Protein AF-A0A957J8A3-F1 (afdb_monomer_lite)

pLDDT: mean 76.15, std 17.95, range [47.0, 95.88]

Sequence (78 aa):
MRPEKVPYLYMQNGQMNVIPDVPALVCDCCQHTIHDAAFMKTLNQIAPTTSSPTADMEPDSDAPAAQEWHQLLNSPFD

Secondary structure (DSSP, 8-state):
-EEEEEEEEEEETTEEEEEEEEEEEEPTTT--EEE-HHHHHHHHHHS----------------THHHHHHHHHTS---

Foldseek 3Di:
DDWAFAWDWDDAPNDIDIDGGATWDADPPPRDTHHDPVVVVVVVVVRPPPPPPPPDPDPPPPDPVVVVVVVVVPDDDD

Structure (mmCIF, N/CA/C/O backbone):
data_AF-A0A957J8A3-F1
#
_entry.id   AF-A0A957J8A3-F1
#
loop_
_atom_site.group_PDB
_atom_site.id
_atom_site.type_symbol
_atom_site.label_atom_id
_atom_site.label_alt_id
_atom_site.label_comp_id
_atom_site.label_asym_id
_atom_site.label_entity_id
_atom_site.label_seq_id
_atom_site.pdbx_PDB_ins_code
_atom_site.Cartn_x
_atom_site.Cartn_y
_atom_site.Cartn_z
_atom_site.occupancy
_atom_site.B_iso_or_equiv
_atom_site.auth_seq_id
_atom_site.auth_comp_id
_atom_site.auth_asym_id
_atom_site.auth_atom_id
_atom_site.pdbx_PDB_model_num
ATOM 1 N N . MET A 1 1 ? 10.860 -8.604 -9.181 1.00 91.50 1 MET A N 1
ATOM 2 C CA . MET A 1 1 ? 9.748 -7.729 -8.764 1.00 91.50 1 MET A CA 1
ATOM 3 C C . MET A 1 1 ? 8.657 -7.886 -9.792 1.00 91.50 1 MET A C 1
ATOM 5 O O . MET A 1 1 ? 8.961 -7.795 -10.980 1.00 91.50 1 MET A O 1
ATOM 9 N N . ARG A 1 2 ? 7.420 -8.098 -9.350 1.00 94.69 2 ARG A N 1
ATOM 10 C CA . ARG A 1 2 ? 6.255 -8.250 -10.221 1.00 94.69 2 ARG A CA 1
ATOM 11 C C . ARG A 1 2 ? 5.172 -7.224 -9.873 1.00 94.69 2 ARG A C 1
ATOM 13 O O . ARG A 1 2 ? 4.996 -6.933 -8.689 1.00 94.69 2 ARG A O 1
ATOM 20 N N . PRO A 1 3 ? 4.465 -6.663 -10.867 1.00 95.00 3 PRO A N 1
ATOM 21 C CA . PRO A 1 3 ? 3.308 -5.821 -10.608 1.00 95.00 3 PRO A CA 1
ATOM 22 C C . PRO A 1 3 ? 2.146 -6.683 -10.108 1.00 95.00 3 PRO A C 1
ATOM 24 O O . PRO A 1 3 ? 1.775 -7.665 -10.748 1.00 95.00 3 PRO A O 1
ATOM 27 N N . GLU A 1 4 ? 1.567 -6.309 -8.975 1.00 95.88 4 GLU A N 1
ATOM 28 C CA . GLU A 1 4 ? 0.432 -7.002 -8.367 1.00 95.88 4 GLU A CA 1
ATOM 29 C C . GLU A 1 4 ? -0.499 -5.987 -7.694 1.00 95.88 4 GLU A C 1
ATOM 31 O O . GLU A 1 4 ? -0.091 -4.870 -7.364 1.00 95.88 4 GLU A O 1
ATOM 36 N N . LYS A 1 5 ? -1.767 -6.363 -7.511 1.00 94.69 5 LYS A N 1
ATOM 37 C CA . LYS A 1 5 ? -2.701 -5.610 -6.672 1.00 94.69 5 LYS A CA 1
ATOM 38 C C . LYS A 1 5 ? -2.732 -6.256 -5.300 1.00 94.69 5 LYS A C 1
ATOM 40 O O . LYS A 1 5 ? -3.075 -7.430 -5.191 1.00 94.69 5 LYS A O 1
ATOM 45 N N . VAL A 1 6 ? -2.359 -5.494 -4.282 1.00 94.56 6 VAL A N 1
ATOM 46 C CA . VAL A 1 6 ? -2.259 -5.976 -2.903 1.00 94.56 6 VAL A CA 1
ATOM 47 C C . VAL A 1 6 ? -3.081 -5.085 -1.973 1.00 94.56 6 VAL A C 1
ATOM 49 O O . VAL A 1 6 ? -3.217 -3.885 -2.239 1.00 94.56 6 VAL A O 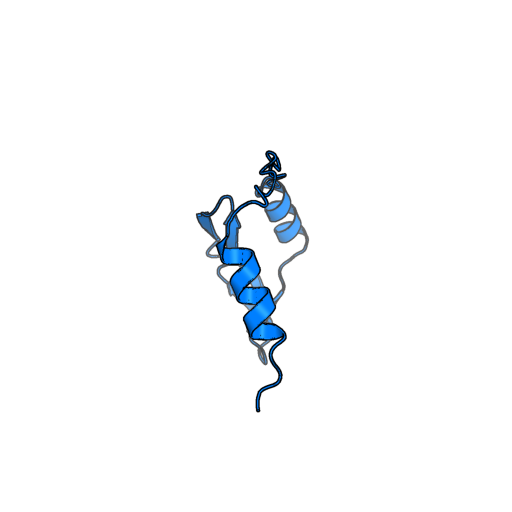1
ATOM 52 N N . PRO A 1 7 ? -3.620 -5.637 -0.875 1.00 93.88 7 PRO A N 1
ATOM 53 C CA . PRO A 1 7 ? -4.301 -4.831 0.120 1.00 93.88 7 PRO A CA 1
ATOM 54 C C . PRO A 1 7 ? -3.295 -3.953 0.873 1.00 93.88 7 PRO A C 1
ATOM 56 O O . PRO A 1 7 ? -2.271 -4.437 1.353 1.00 93.88 7 PRO A O 1
ATOM 59 N N . TYR A 1 8 ? -3.607 -2.667 1.018 1.00 92.31 8 TYR A N 1
ATOM 60 C CA . TYR A 1 8 ? -2.857 -1.736 1.858 1.00 92.31 8 TYR A CA 1
ATOM 61 C C . TYR A 1 8 ? -3.614 -1.490 3.161 1.00 92.31 8 TYR A C 1
ATOM 63 O O . TYR A 1 8 ? -4.774 -1.070 3.145 1.00 92.31 8 TYR A O 1
ATOM 71 N N . LEU A 1 9 ? -2.954 -1.744 4.289 1.00 91.56 9 LEU A N 1
ATOM 72 C CA . LEU A 1 9 ? -3.522 -1.570 5.619 1.00 91.56 9 LEU A CA 1
ATOM 73 C C . LEU A 1 9 ? -2.859 -0.378 6.299 1.00 91.56 9 LEU A C 1
ATOM 75 O O . LEU A 1 9 ? -1.634 -0.266 6.311 1.00 91.56 9 LEU A O 1
ATOM 79 N N . TYR A 1 10 ? -3.663 0.490 6.902 1.00 88.56 10 TYR A N 1
ATOM 80 C CA . TYR A 1 10 ? -3.156 1.587 7.717 1.00 88.56 10 TYR A CA 1
ATOM 81 C C . TYR A 1 10 ? -4.027 1.821 8.941 1.00 88.56 10 TYR A C 1
ATOM 83 O O . TYR A 1 10 ? -5.232 1.570 8.943 1.00 88.56 10 TYR A O 1
ATOM 91 N N . MET A 1 11 ? -3.390 2.306 10.000 1.00 87.00 11 MET A N 1
ATOM 92 C CA . MET A 1 11 ? -4.053 2.658 11.248 1.00 87.00 11 MET A CA 1
ATOM 93 C C . MET A 1 11 ? -4.323 4.157 11.271 1.00 87.00 11 MET A C 1
ATOM 95 O O . MET A 1 11 ? -3.426 4.959 11.018 1.00 87.00 11 MET A O 1
ATOM 99 N N . GLN A 1 12 ? -5.552 4.530 11.608 1.00 84.31 12 GLN A N 1
ATOM 100 C CA . GLN A 1 12 ? -5.970 5.916 11.756 1.00 84.31 12 GLN A CA 1
ATOM 101 C C . GLN A 1 12 ? -6.954 6.020 12.922 1.00 84.31 12 GLN A C 1
ATOM 103 O O . GLN A 1 12 ? -7.976 5.342 12.931 1.00 84.31 12 GLN A O 1
ATOM 108 N N . ASN A 1 13 ? -6.652 6.857 13.918 1.00 84.00 13 ASN A N 1
ATOM 109 C CA . ASN A 1 13 ? -7.493 7.067 15.108 1.00 84.00 13 ASN A CA 1
ATOM 110 C C . ASN A 1 13 ? -7.886 5.761 15.828 1.00 84.00 13 ASN A C 1
ATOM 112 O O . ASN A 1 13 ? -9.032 5.580 16.233 1.00 84.00 13 ASN A O 1
ATOM 116 N N . GLY A 1 14 ? -6.947 4.816 15.938 1.00 85.62 14 GLY A N 1
ATOM 117 C CA . GLY A 1 14 ? -7.204 3.504 16.541 1.00 85.62 14 GLY A CA 1
ATOM 118 C C . GLY A 1 14 ? -8.087 2.576 15.697 1.00 85.62 14 GLY A C 1
ATOM 119 O O . GLY A 1 14 ? -8.370 1.462 16.127 1.00 85.62 14 GLY A O 1
ATOM 120 N N . GLN A 1 15 ? -8.494 2.996 14.497 1.00 86.19 15 GLN A N 1
ATOM 121 C CA . GLN A 1 15 ? -9.224 2.177 13.537 1.00 86.19 15 GLN A CA 1
ATOM 122 C C . GLN A 1 15 ? -8.287 1.678 12.437 1.00 86.19 15 GLN A C 1
ATOM 124 O O . GLN A 1 15 ? -7.469 2.427 11.895 1.00 86.19 15 GLN A O 1
ATOM 129 N N . MET A 1 16 ? -8.423 0.397 12.100 1.00 90.94 16 MET A N 1
ATOM 130 C CA . MET A 1 16 ? -7.733 -0.211 10.969 1.00 90.94 16 MET A CA 1
ATOM 131 C C . MET A 1 16 ? -8.540 0.039 9.699 1.00 90.94 16 MET A C 1
ATOM 133 O O . MET A 1 16 ? -9.701 -0.351 9.604 1.00 90.94 16 MET A O 1
ATOM 137 N N . ASN A 1 17 ? -7.903 0.660 8.716 1.00 89.38 17 ASN A N 1
ATOM 138 C CA . ASN A 1 17 ? -8.459 0.890 7.395 1.00 89.38 17 ASN A CA 1
ATOM 139 C C . ASN A 1 17 ? -7.752 -0.011 6.384 1.00 89.38 17 ASN A C 1
ATOM 141 O O . ASN A 1 17 ? -6.541 -0.231 6.471 1.00 89.38 17 ASN A O 1
ATOM 145 N N . VAL A 1 18 ? -8.516 -0.525 5.422 1.00 92.38 18 VAL A N 1
ATOM 146 C CA . VAL A 1 18 ? -8.023 -1.454 4.401 1.00 92.38 18 VAL A CA 1
ATOM 147 C C . VAL A 1 18 ? -8.414 -0.941 3.022 1.00 92.38 18 VAL A C 1
ATOM 149 O O . VAL A 1 18 ? -9.590 -0.704 2.754 1.00 92.38 18 VAL A O 1
ATOM 152 N N . ILE A 1 19 ? -7.428 -0.802 2.137 1.00 92.06 19 ILE A N 1
ATOM 153 C CA . ILE A 1 19 ? -7.627 -0.499 0.718 1.00 92.06 19 ILE A CA 1
ATOM 154 C C . ILE A 1 19 ? -7.302 -1.778 -0.065 1.00 92.06 19 ILE A C 1
ATOM 156 O O . ILE A 1 19 ? -6.132 -2.144 -0.123 1.00 92.06 19 ILE A O 1
ATOM 160 N N . PRO A 1 20 ? -8.290 -2.489 -0.634 1.00 90.31 20 PRO A N 1
ATOM 161 C CA . PRO A 1 20 ? -8.103 -3.870 -1.095 1.00 90.31 20 PRO A CA 1
ATOM 162 C C . PRO A 1 20 ? -7.263 -4.029 -2.375 1.00 90.31 20 PRO A C 1
ATOM 164 O O . PRO A 1 20 ? -6.554 -5.020 -2.509 1.00 90.31 20 PRO A O 1
ATOM 167 N N . ASP A 1 21 ? -7.309 -3.065 -3.297 1.00 93.88 21 ASP A N 1
ATOM 168 C CA . ASP A 1 21 ? -6.776 -3.206 -4.663 1.00 93.88 21 ASP A CA 1
ATOM 169 C C . ASP A 1 21 ? -5.721 -2.135 -4.992 1.00 93.88 21 ASP A C 1
ATOM 171 O O . ASP A 1 21 ? -5.875 -1.343 -5.927 1.00 93.88 21 ASP A O 1
ATOM 175 N N . VAL A 1 22 ? -4.634 -2.079 -4.219 1.00 93.56 22 VAL A N 1
ATOM 176 C CA . VAL A 1 22 ? -3.576 -1.083 -4.437 1.00 93.56 22 VAL A CA 1
ATOM 177 C C . VAL A 1 22 ? -2.505 -1.634 -5.378 1.00 93.56 22 VAL A C 1
ATOM 179 O O . VAL A 1 22 ? -1.938 -2.692 -5.098 1.00 93.56 22 VAL A O 1
ATOM 182 N N . PRO A 1 23 ? -2.173 -0.932 -6.479 1.00 93.88 23 PRO A N 1
ATOM 183 C CA . PRO A 1 23 ? -1.071 -1.332 -7.342 1.00 93.88 23 PRO A CA 1
ATOM 184 C C . PRO A 1 23 ? 0.264 -1.225 -6.593 1.00 93.88 23 PRO A C 1
ATOM 186 O O . PRO A 1 23 ? 0.596 -0.179 -6.026 1.00 93.88 23 PRO A O 1
ATOM 189 N N . ALA A 1 24 ? 1.036 -2.308 -6.608 1.00 94.62 24 ALA A N 1
ATOM 190 C CA . ALA A 1 24 ? 2.355 -2.383 -5.996 1.00 94.62 24 ALA A CA 1
ATOM 191 C C . ALA A 1 24 ? 3.318 -3.222 -6.842 1.00 94.62 24 ALA A C 1
ATOM 193 O O . ALA A 1 24 ? 2.916 -4.075 -7.636 1.00 94.62 24 ALA A O 1
ATOM 194 N N . LEU A 1 25 ? 4.612 -2.999 -6.635 1.00 95.50 25 LEU A N 1
ATOM 195 C CA . LEU A 1 25 ? 5.661 -3.909 -7.073 1.00 95.50 25 LEU A CA 1
ATOM 196 C C . LEU A 1 25 ? 6.025 -4.822 -5.907 1.00 95.50 25 LEU A C 1
ATOM 198 O O . LEU A 1 25 ? 6.515 -4.355 -4.881 1.00 95.50 25 LEU A O 1
ATOM 202 N N . VAL A 1 26 ? 5.798 -6.121 -6.071 1.00 95.88 26 VAL A N 1
ATOM 203 C CA . VAL A 1 26 ? 6.095 -7.134 -5.055 1.00 95.88 26 VAL A CA 1
ATOM 204 C C . VAL A 1 26 ? 7.432 -7.787 -5.379 1.00 95.88 26 VAL A C 1
ATOM 206 O O . VAL A 1 26 ? 7.664 -8.240 -6.503 1.00 95.88 26 VAL A O 1
ATOM 209 N N . CYS A 1 27 ? 8.345 -7.826 -4.414 1.00 95.81 27 CYS A N 1
ATOM 210 C CA . CYS A 1 27 ? 9.598 -8.558 -4.543 1.00 95.81 27 CYS A CA 1
ATOM 211 C C . CYS A 1 27 ? 9.351 -10.069 -4.443 1.00 95.81 27 CYS A C 1
ATOM 213 O O . CYS A 1 27 ? 8.888 -10.550 -3.416 1.00 95.81 27 CYS A O 1
ATOM 215 N N . ASP A 1 28 ? 9.725 -10.831 -5.470 1.00 92.94 28 ASP A N 1
ATOM 216 C CA . ASP A 1 28 ? 9.514 -12.285 -5.511 1.00 92.94 28 ASP A CA 1
ATOM 217 C C . ASP A 1 28 ? 10.308 -13.049 -4.433 1.00 92.94 28 ASP A C 1
ATOM 219 O O . ASP A 1 28 ? 9.903 -14.131 -4.021 1.00 92.94 28 ASP A O 1
ATOM 223 N N . CYS A 1 29 ? 11.420 -12.482 -3.947 1.00 94.50 29 CYS A N 1
ATOM 224 C CA . CYS A 1 29 ? 12.285 -13.136 -2.961 1.00 94.50 29 CYS A CA 1
ATOM 225 C C . CYS A 1 29 ? 11.842 -12.905 -1.509 1.00 94.50 29 CYS A C 1
ATOM 227 O O . CYS A 1 29 ? 11.908 -13.822 -0.698 1.00 94.50 29 CYS A O 1
ATOM 229 N N . CYS A 1 30 ? 11.439 -11.679 -1.160 1.00 95.38 30 CYS A N 1
ATOM 230 C CA . CYS A 1 30 ? 11.148 -11.287 0.228 1.00 95.38 30 CYS A CA 1
ATOM 231 C C . CYS A 1 30 ? 9.722 -10.769 0.450 1.00 95.38 30 CYS A C 1
ATOM 233 O O . CYS A 1 30 ? 9.402 -10.351 1.557 1.00 95.38 30 CYS A O 1
ATOM 235 N N . GLN A 1 31 ? 8.886 -10.759 -0.593 1.00 92.75 31 GLN A N 1
ATOM 236 C CA . GLN A 1 31 ? 7.502 -10.262 -0.578 1.00 92.75 31 GLN A CA 1
ATOM 237 C C . GLN A 1 31 ? 7.349 -8.790 -0.167 1.00 92.75 31 GLN A C 1
ATOM 239 O O . GLN A 1 31 ? 6.249 -8.329 0.114 1.00 92.75 31 GLN A O 1
ATOM 244 N N . HIS A 1 32 ? 8.440 -8.021 -0.177 1.00 94.25 32 HIS A N 1
ATOM 245 C CA . HIS A 1 32 ? 8.389 -6.587 0.077 1.00 94.25 32 HIS A CA 1
ATOM 246 C C . HIS A 1 32 ? 7.580 -5.877 -1.016 1.00 94.25 32 HIS A C 1
ATOM 248 O O . HIS A 1 32 ? 7.826 -6.094 -2.206 1.00 94.25 32 HIS A O 1
ATOM 254 N N . THR A 1 33 ? 6.644 -5.022 -0.611 1.00 93.38 33 THR A N 1
ATOM 255 C CA . THR A 1 33 ? 5.740 -4.281 -1.496 1.00 93.38 33 THR A CA 1
ATOM 256 C C . THR A 1 33 ? 6.191 -2.830 -1.630 1.00 93.38 33 THR A C 1
ATOM 258 O O . THR A 1 33 ? 6.349 -2.129 -0.634 1.00 93.38 33 THR A O 1
ATOM 261 N N . ILE A 1 34 ? 6.377 -2.358 -2.861 1.00 92.88 34 ILE A N 1
ATOM 262 C CA . ILE A 1 34 ? 6.726 -0.966 -3.164 1.00 92.88 34 ILE A CA 1
ATOM 263 C C . ILE A 1 34 ? 5.525 -0.307 -3.839 1.00 92.88 34 ILE A C 1
ATOM 265 O O . ILE A 1 34 ? 5.042 -0.798 -4.860 1.00 92.88 34 ILE A O 1
ATOM 269 N N . HIS A 1 35 ? 5.057 0.806 -3.280 1.00 91.69 35 HIS A N 1
ATOM 270 C CA . HIS A 1 35 ? 3.932 1.578 -3.808 1.00 91.69 35 HIS A CA 1
ATOM 271 C C . HIS A 1 35 ? 4.401 2.856 -4.509 1.00 91.69 35 HIS A C 1
ATOM 273 O O . HIS A 1 35 ? 5.481 3.375 -4.226 1.00 91.69 35 HIS A O 1
ATOM 279 N N . ASP A 1 36 ? 3.570 3.373 -5.414 1.00 90.00 36 ASP A N 1
ATOM 280 C CA . ASP 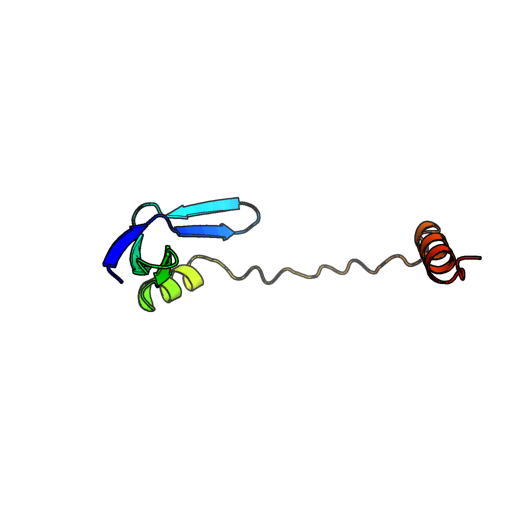A 1 36 ? 3.851 4.614 -6.135 1.00 90.00 36 ASP A CA 1
ATOM 281 C C . ASP A 1 36 ? 3.823 5.852 -5.215 1.00 90.00 36 ASP A C 1
ATOM 283 O O . ASP A 1 36 ? 3.041 5.942 -4.262 1.00 90.00 36 ASP A O 1
ATOM 287 N N . ALA A 1 37 ? 4.660 6.843 -5.530 1.00 88.00 37 ALA A N 1
ATOM 288 C CA . ALA A 1 37 ? 4.773 8.072 -4.749 1.00 88.00 37 ALA A CA 1
ATOM 289 C C . ALA A 1 37 ? 3.474 8.899 -4.740 1.00 88.00 37 ALA A C 1
ATOM 291 O O . ALA A 1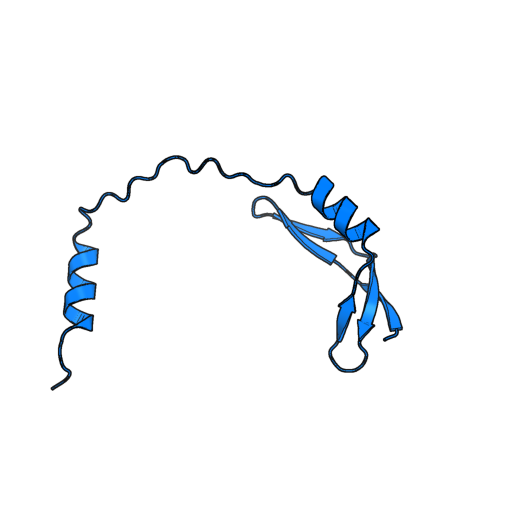 37 ? 3.170 9.544 -3.733 1.00 88.00 37 ALA A O 1
ATOM 292 N N . ALA A 1 38 ? 2.684 8.878 -5.819 1.00 87.75 38 ALA A N 1
ATOM 293 C CA . ALA A 1 38 ? 1.397 9.563 -5.867 1.00 87.75 38 ALA A CA 1
ATOM 294 C C . ALA A 1 38 ? 0.389 8.911 -4.914 1.00 87.75 38 ALA A C 1
AT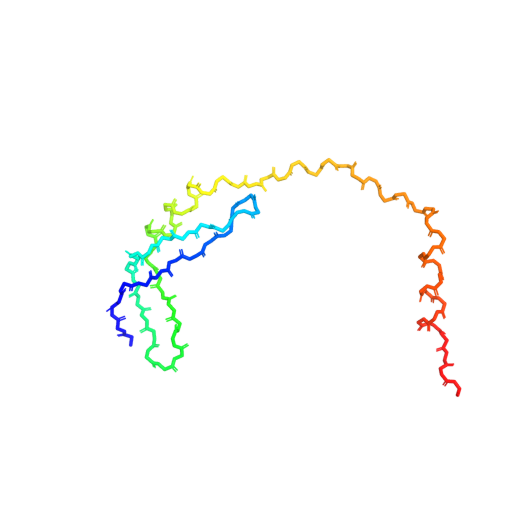OM 296 O O . ALA A 1 38 ? -0.290 9.627 -4.180 1.00 87.75 38 ALA A O 1
ATOM 297 N N . PHE A 1 39 ? 0.355 7.575 -4.851 1.00 87.88 39 PHE A N 1
ATOM 298 C CA . PHE A 1 39 ? -0.481 6.851 -3.891 1.00 87.88 39 PHE A CA 1
ATOM 299 C C . PHE A 1 39 ? -0.105 7.206 -2.447 1.00 87.88 39 PHE A C 1
ATOM 301 O O . PHE A 1 39 ? -0.970 7.599 -1.663 1.00 87.88 39 PHE A O 1
ATOM 308 N N . MET A 1 40 ? 1.189 7.180 -2.114 1.00 87.94 40 MET A N 1
ATOM 309 C CA . MET A 1 40 ? 1.664 7.581 -0.784 1.00 87.94 40 MET A CA 1
ATOM 310 C C . MET A 1 40 ? 1.329 9.043 -0.463 1.00 87.94 40 MET A C 1
ATOM 312 O O . MET A 1 40 ? 0.990 9.370 0.675 1.00 87.94 40 MET A O 1
ATOM 316 N N . LYS A 1 41 ? 1.377 9.942 -1.450 1.00 88.62 41 LYS A N 1
ATOM 317 C CA . LYS A 1 41 ? 0.976 11.342 -1.270 1.00 88.62 41 LYS A CA 1
ATOM 318 C C . LYS A 1 41 ? -0.518 11.467 -0.966 1.00 88.62 41 LYS A C 1
ATOM 320 O O . LYS A 1 41 ? -0.875 12.219 -0.064 1.00 88.62 41 LYS A O 1
ATOM 325 N N . THR A 1 42 ? -1.373 10.729 -1.671 1.00 86.50 42 THR A N 1
ATOM 326 C CA . THR A 1 42 ? -2.817 10.692 -1.397 1.00 86.50 42 THR A CA 1
ATOM 327 C C . THR A 1 42 ? -3.101 10.144 -0.003 1.00 86.50 42 THR A C 1
ATOM 329 O O . THR A 1 42 ? -3.872 10.759 0.729 1.00 86.50 4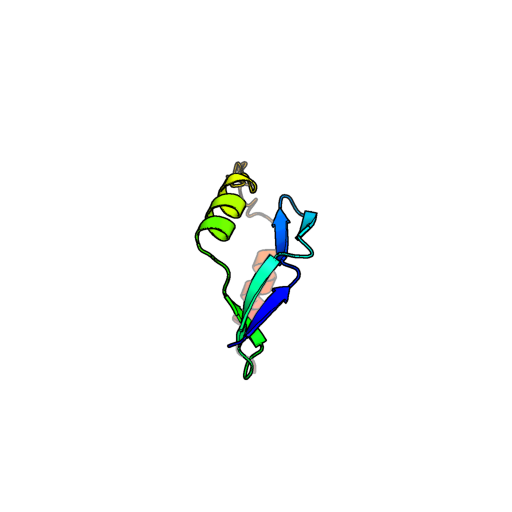2 THR A O 1
ATOM 332 N N . LEU A 1 43 ? -2.432 9.061 0.407 1.00 85.62 43 LEU A N 1
ATOM 333 C CA . LEU A 1 43 ? -2.565 8.500 1.755 1.00 85.62 43 LEU A CA 1
ATOM 334 C C . LEU A 1 43 ? -2.256 9.525 2.854 1.00 85.62 43 LEU A C 1
ATOM 336 O O . LEU A 1 43 ? -3.011 9.654 3.813 1.00 85.62 43 LEU A O 1
ATOM 340 N N . ASN A 1 44 ? -1.185 10.301 2.688 1.00 82.88 44 ASN A N 1
ATOM 341 C CA . ASN A 1 44 ? -0.813 11.344 3.646 1.00 82.88 44 ASN A CA 1
ATOM 342 C C . ASN A 1 44 ? -1.801 12.522 3.687 1.00 82.88 44 ASN A C 1
ATOM 344 O O . ASN A 1 44 ? -1.846 13.242 4.676 1.00 82.88 44 ASN A O 1
ATOM 348 N N . GLN A 1 45 ? -2.583 12.745 2.628 1.00 82.44 45 GLN A N 1
ATOM 349 C CA . GLN A 1 45 ? -3.635 13.767 2.623 1.00 82.44 45 GLN A CA 1
ATOM 350 C C . GLN A 1 45 ? -4.913 13.283 3.314 1.00 82.44 45 GLN A C 1
ATOM 352 O O . GLN A 1 45 ? -5.601 14.080 3.946 1.00 82.44 45 GLN A O 1
ATOM 357 N N . ILE A 1 46 ? -5.243 11.994 3.176 1.00 77.06 46 ILE A N 1
ATOM 358 C CA . ILE A 1 46 ? -6.467 11.414 3.749 1.00 77.06 46 ILE A CA 1
ATOM 359 C C . ILE A 1 46 ? -6.307 10.973 5.200 1.00 77.06 46 ILE A C 1
ATOM 361 O O . ILE A 1 46 ? -7.315 10.836 5.884 1.00 77.06 46 ILE A O 1
ATOM 365 N N . ALA A 1 47 ? -5.079 10.732 5.662 1.00 66.69 47 ALA A N 1
ATOM 366 C CA . ALA A 1 47 ? -4.772 10.526 7.064 1.00 66.69 47 ALA A CA 1
ATOM 367 C C . ALA A 1 47 ? -4.464 11.902 7.679 1.00 66.69 47 ALA A C 1
ATOM 369 O O . ALA A 1 47 ? -3.314 12.331 7.604 1.00 66.69 47 ALA A O 1
ATOM 370 N N . PRO A 1 48 ? -5.443 12.640 8.254 1.00 59.94 48 PRO A N 1
ATOM 371 C CA . PRO A 1 48 ? -5.153 13.740 9.150 1.00 59.94 48 PRO A CA 1
ATOM 372 C C . PRO A 1 48 ? -4.081 13.276 10.116 1.00 59.94 48 PRO A C 1
ATOM 374 O O . PRO A 1 48 ? -4.266 12.308 10.857 1.00 59.94 48 PRO A O 1
ATOM 377 N N . THR A 1 49 ? -2.949 13.967 10.066 1.00 56.25 49 THR A N 1
ATOM 378 C CA . THR A 1 49 ? -1.954 13.967 11.118 1.00 56.25 49 THR A CA 1
ATOM 379 C C . THR A 1 49 ? -2.723 14.164 12.410 1.00 56.25 49 THR A C 1
ATOM 381 O O . THR A 1 49 ? -3.245 15.245 12.681 1.00 56.25 49 THR A O 1
ATOM 384 N N . THR A 1 50 ? -2.834 13.111 13.212 1.00 53.66 50 THR A N 1
ATOM 385 C CA . THR A 1 50 ? -3.140 13.268 14.622 1.00 53.66 50 THR A CA 1
ATOM 386 C C . THR A 1 50 ? -1.923 13.956 15.225 1.00 53.66 50 THR A C 1
ATOM 388 O O . THR A 1 50 ? -1.055 13.322 15.817 1.00 53.66 50 THR A O 1
ATOM 391 N N . SER A 1 51 ? -1.816 15.270 15.035 1.00 48.31 51 SER A N 1
ATOM 392 C CA . SER A 1 51 ? -1.259 16.133 16.059 1.00 48.31 51 SER A CA 1
ATOM 393 C C . SER A 1 51 ? -2.156 15.925 17.268 1.00 48.31 51 SER A C 1
ATOM 395 O O . SER A 1 51 ? -3.186 16.580 17.421 1.00 48.31 51 SER A O 1
ATOM 397 N N . SER A 1 52 ? -1.814 14.905 18.054 1.00 47.53 52 SER A N 1
ATOM 398 C CA . SER A 1 52 ?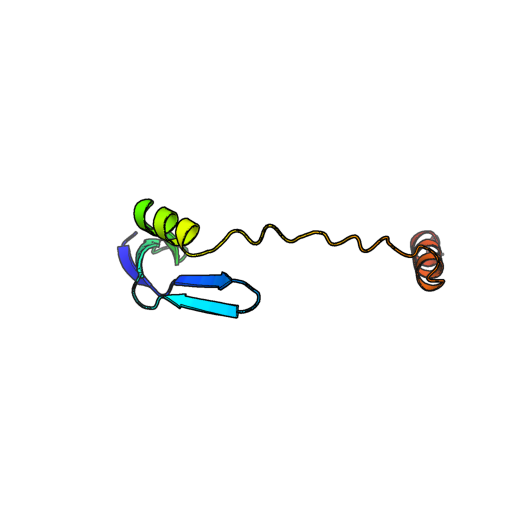 -2.331 14.720 19.393 1.00 47.53 52 SER A CA 1
ATOM 399 C C . SER A 1 52 ? -2.190 16.068 20.094 1.00 47.53 52 SER A C 1
ATOM 401 O O . SER A 1 52 ? -1.070 16.584 20.144 1.00 47.53 52 SER A O 1
ATOM 403 N N . PRO A 1 53 ? -3.253 16.667 20.652 1.00 47.25 53 PRO A N 1
ATOM 404 C CA . PRO A 1 53 ? -3.012 17.497 21.807 1.00 47.25 53 PRO A CA 1
ATOM 405 C C . PRO A 1 53 ? -2.404 16.540 22.832 1.00 47.25 53 PRO A C 1
ATOM 407 O O . PRO A 1 53 ? -3.078 15.648 23.344 1.00 47.25 53 PRO A O 1
ATOM 410 N N . THR A 1 54 ? -1.105 16.666 23.087 1.00 50.03 54 THR A N 1
ATOM 411 C CA . THR A 1 54 ? -0.555 16.292 24.384 1.00 50.03 54 THR A CA 1
ATOM 412 C C . THR A 1 54 ? -1.256 17.198 25.390 1.00 50.03 54 THR A C 1
ATOM 414 O O . THR A 1 54 ? -0.752 18.258 25.748 1.00 50.03 54 THR A O 1
ATOM 417 N N . ALA A 1 55 ? -2.486 16.838 25.756 1.00 47.00 55 ALA A N 1
ATOM 418 C CA . ALA A 1 55 ? -3.076 17.261 27.003 1.00 47.00 55 ALA A CA 1
ATOM 419 C C . ALA A 1 55 ? -2.213 16.593 28.068 1.00 47.00 55 ALA A C 1
ATOM 421 O O . ALA A 1 55 ? -2.390 15.414 28.356 1.00 47.00 55 ALA A O 1
ATOM 422 N N . ASP A 1 56 ? -1.150 17.299 28.446 1.00 50.44 56 ASP A N 1
ATOM 423 C CA . ASP A 1 56 ? -0.769 17.539 29.832 1.00 50.44 56 ASP A CA 1
ATOM 424 C C . ASP A 1 56 ? -1.337 16.491 30.803 1.00 50.44 56 ASP A C 1
ATOM 426 O O . ASP A 1 56 ? -2.285 16.719 31.547 1.00 50.44 56 ASP A O 1
ATOM 430 N N . MET A 1 57 ? -0.808 15.275 30.716 1.00 53.94 57 MET A N 1
ATOM 431 C CA . MET A 1 57 ? -0.800 14.371 31.850 1.00 53.94 57 MET A CA 1
ATOM 432 C C . MET A 1 57 ? 0.563 14.590 32.481 1.00 53.94 57 MET A C 1
ATOM 434 O O . MET A 1 57 ? 1.540 13.939 32.104 1.00 53.94 57 MET A O 1
ATOM 438 N N . GLU A 1 58 ? 0.636 15.576 33.380 1.00 58.62 58 GLU A N 1
ATOM 439 C CA . GLU A 1 58 ? 1.686 15.616 34.391 1.00 58.62 58 GLU A CA 1
ATOM 440 C C . GLU A 1 58 ? 1.806 14.202 34.988 1.00 58.62 58 GLU A C 1
ATOM 442 O O . GLU A 1 58 ? 0.795 13.624 35.405 1.00 58.62 58 GLU A O 1
ATOM 447 N N . PRO A 1 59 ? 2.998 13.583 34.990 1.00 52.50 59 PRO A N 1
ATOM 448 C CA . PRO A 1 59 ? 3.191 12.347 35.719 1.00 52.50 59 PRO A CA 1
ATOM 449 C C . PRO A 1 59 ? 3.102 12.684 37.208 1.00 52.50 59 PRO A C 1
ATOM 451 O O . PRO A 1 59 ? 4.058 13.210 37.783 1.00 52.50 59 PRO A O 1
ATOM 454 N N . ASP A 1 60 ? 1.955 12.395 37.826 1.00 51.38 60 ASP A N 1
ATOM 455 C CA . ASP A 1 60 ? 1.819 12.370 39.281 1.00 51.38 60 ASP A CA 1
ATOM 456 C C . ASP A 1 60 ? 2.872 11.393 39.822 1.00 51.38 60 ASP A C 1
ATOM 458 O O . ASP A 1 60 ? 2.785 10.170 39.687 1.00 51.38 60 ASP A O 1
ATOM 462 N N . SER A 1 61 ? 3.966 11.976 40.306 1.00 53.28 61 SER A N 1
ATOM 463 C CA . SER A 1 61 ? 5.195 11.289 40.696 1.00 53.28 61 SER A CA 1
ATOM 464 C C . SER A 1 61 ? 5.091 10.686 42.103 1.00 53.28 61 SER A C 1
ATOM 466 O O . SER A 1 61 ? 6.118 10.407 42.715 1.00 53.28 61 SER A O 1
ATOM 468 N N . ASP A 1 62 ? 3.872 10.461 42.607 1.00 53.81 62 ASP A N 1
ATOM 469 C CA . ASP A 1 62 ? 3.595 9.955 43.956 1.00 53.81 62 ASP A CA 1
ATOM 470 C C . ASP A 1 62 ? 2.914 8.570 43.940 1.00 53.81 62 ASP A C 1
ATOM 472 O O . ASP A 1 62 ? 2.202 8.176 44.859 1.00 53.81 62 ASP A O 1
ATOM 476 N N . ALA A 1 63 ? 3.141 7.769 42.892 1.00 53.19 63 ALA A N 1
ATOM 477 C CA . ALA A 1 63 ? 2.763 6.359 42.914 1.00 53.19 63 ALA A CA 1
ATOM 478 C C . ALA A 1 63 ? 3.838 5.532 43.664 1.00 53.19 63 ALA A C 1
ATOM 480 O O . ALA A 1 63 ? 4.934 5.334 43.126 1.00 53.19 63 ALA A O 1
ATOM 481 N N . PRO A 1 64 ? 3.548 4.951 44.851 1.00 55.22 64 PRO A N 1
ATOM 482 C CA . PRO A 1 64 ? 4.526 4.191 45.647 1.00 55.22 64 PRO A CA 1
ATOM 483 C C . PRO A 1 64 ? 5.068 2.941 44.929 1.00 55.22 64 PRO A C 1
ATOM 485 O O . PRO A 1 64 ? 6.098 2.392 45.314 1.00 55.22 64 PRO A O 1
ATOM 488 N N . ALA A 1 65 ? 4.417 2.511 43.844 1.00 56.09 65 ALA A N 1
ATOM 489 C CA . ALA A 1 65 ? 4.851 1.384 43.027 1.00 56.09 65 ALA A CA 1
ATOM 490 C C . ALA A 1 65 ? 6.163 1.651 42.260 1.00 56.09 65 ALA A C 1
ATOM 492 O O . ALA A 1 65 ? 6.894 0.710 41.966 1.00 56.09 65 ALA A O 1
ATOM 493 N N . ALA A 1 66 ? 6.503 2.908 41.944 1.00 53.84 66 ALA A N 1
ATOM 494 C CA . ALA A 1 66 ? 7.698 3.223 41.151 1.00 53.84 66 ALA A CA 1
ATOM 495 C C . ALA A 1 66 ? 9.019 3.086 41.940 1.00 53.84 66 ALA A C 1
ATOM 497 O O . ALA A 1 66 ? 10.076 2.845 41.344 1.00 53.84 66 ALA A O 1
ATOM 498 N N . GLN A 1 67 ? 8.977 3.202 43.273 1.00 55.53 67 GLN A N 1
ATOM 499 C CA . GLN A 1 67 ? 10.159 3.022 44.127 1.00 55.53 67 GLN A CA 1
ATOM 500 C C . GLN A 1 67 ? 10.524 1.549 44.352 1.00 55.53 67 GLN A C 1
ATOM 502 O O . GLN A 1 67 ? 11.688 1.249 44.618 1.00 55.53 67 GLN A O 1
ATOM 507 N N . GLU A 1 68 ? 9.567 0.626 44.234 1.00 57.38 68 GLU A N 1
ATOM 508 C CA . GLU A 1 68 ? 9.818 -0.803 44.455 1.00 57.38 68 GLU A CA 1
ATOM 509 C C . GLU A 1 68 ? 10.642 -1.411 43.305 1.00 57.38 68 GLU A C 1
ATOM 511 O O . GLU A 1 68 ? 11.626 -2.118 43.536 1.00 57.38 68 GLU A O 1
ATOM 516 N N . TRP A 1 69 ? 10.342 -1.026 42.059 1.00 58.22 69 TRP A N 1
ATOM 517 C CA . TRP A 1 69 ? 11.076 -1.495 40.877 1.00 58.22 69 TRP A CA 1
ATOM 518 C C . TRP A 1 69 ? 12.543 -1.049 40.855 1.00 58.22 69 TRP A C 1
ATOM 520 O O . TRP A 1 69 ? 13.420 -1.828 40.480 1.00 58.22 69 TRP A O 1
ATOM 530 N N . HIS A 1 70 ? 12.839 0.176 41.298 1.00 59.06 70 HIS A N 1
ATOM 531 C CA . HIS A 1 70 ? 14.215 0.685 41.336 1.00 59.06 70 HIS A CA 1
ATOM 532 C C . HIS A 1 70 ? 15.099 -0.028 42.370 1.00 59.06 70 HIS A C 1
ATOM 534 O O . HIS A 1 70 ? 16.319 -0.066 42.198 1.00 59.06 70 HIS A O 1
ATOM 540 N N . GLN A 1 71 ? 14.510 -0.603 43.424 1.00 60.41 71 GLN A N 1
ATOM 541 C CA . GLN A 1 71 ? 15.250 -1.377 44.425 1.00 60.41 71 GLN A CA 1
ATOM 542 C C . GLN A 1 71 ? 15.511 -2.815 43.967 1.00 60.41 71 GLN A C 1
ATOM 544 O O . GLN A 1 71 ? 16.599 -3.337 44.209 1.00 60.41 71 GLN A O 1
ATOM 549 N N . LEU A 1 72 ? 14.569 -3.432 43.244 1.00 60.25 72 LEU A N 1
ATOM 550 C CA . LEU A 1 72 ? 14.758 -4.775 42.681 1.00 60.25 72 LEU A CA 1
ATOM 551 C C . LEU A 1 72 ? 15.838 -4.810 41.593 1.00 60.25 72 LEU A C 1
ATOM 553 O O . LEU A 1 72 ? 16.593 -5.773 41.514 1.00 60.25 72 LEU A O 1
ATOM 557 N N . LEU A 1 73 ? 15.953 -3.755 40.783 1.00 61.41 73 LEU A N 1
ATOM 558 C CA . LEU A 1 73 ? 16.948 -3.689 39.706 1.00 61.41 73 LEU A CA 1
ATOM 559 C C . LEU A 1 73 ? 18.373 -3.377 40.191 1.00 61.41 73 LEU A C 1
ATOM 561 O O . LEU A 1 73 ? 19.325 -3.650 39.467 1.00 61.41 73 LEU A O 1
ATOM 565 N N . ASN A 1 74 ? 18.526 -2.818 41.397 1.00 60.16 74 ASN A N 1
ATOM 566 C CA . ASN A 1 74 ? 19.826 -2.456 41.974 1.00 60.16 74 ASN A CA 1
ATOM 567 C C . ASN A 1 74 ? 20.318 -3.431 43.055 1.00 60.16 74 ASN A C 1
ATOM 569 O O . ASN A 1 74 ? 21.372 -3.190 43.645 1.00 60.16 74 ASN A O 1
ATOM 573 N N . SER A 1 75 ? 19.593 -4.520 43.328 1.00 55.72 75 SER A N 1
ATOM 574 C CA . SER A 1 75 ? 20.130 -5.577 44.187 1.00 55.72 75 SER A CA 1
ATOM 575 C C . SER A 1 75 ? 21.156 -6.403 43.410 1.00 55.72 75 SER A C 1
ATOM 577 O O . SER A 1 75 ? 20.805 -6.979 42.376 1.00 55.72 75 SER A O 1
ATOM 579 N N . PRO A 1 76 ? 22.415 -6.501 43.876 1.00 59.66 76 PRO A N 1
ATOM 580 C CA . PRO A 1 76 ? 23.299 -7.544 43.389 1.00 59.66 76 PRO A CA 1
ATOM 581 C C . PRO A 1 76 ? 22.674 -8.888 43.779 1.00 59.66 76 PRO A C 1
ATOM 583 O O . PRO A 1 76 ? 22.382 -9.123 44.949 1.00 59.66 76 PRO A O 1
ATOM 586 N N . PHE A 1 77 ? 22.410 -9.732 42.783 1.00 59.19 77 PHE A N 1
ATOM 587 C CA . PHE A 1 77 ? 22.094 -11.139 43.008 1.00 59.19 77 PHE A CA 1
ATOM 588 C C . PHE A 1 77 ? 23.286 -11.761 43.754 1.00 59.19 77 PHE A C 1
ATOM 590 O O . PHE A 1 77 ? 24.360 -11.872 43.162 1.00 59.19 77 PHE A O 1
ATOM 597 N N . ASP A 1 78 ? 23.112 -12.079 45.039 1.00 53.41 78 ASP A N 1
ATOM 598 C CA . ASP A 1 78 ? 24.012 -12.966 45.794 1.00 53.41 78 ASP A CA 1
ATOM 599 C C . ASP A 1 78 ? 23.655 -14.429 45.489 1.00 53.41 78 ASP A C 1
ATOM 601 O O . ASP A 1 78 ? 22.448 -14.768 45.576 1.00 53.41 78 ASP A O 1
#

Radius of gyration: 22.59 Å; chains: 1; bounding box: 33×31×56 Å